Protein AF-A0A916R3K4-F1 (afdb_monomer)

Secondary structure (DSSP, 8-state):
-EEEEETTEEEEE-SEEEEEETTEEEEEEE-SSS-TTHHHHTTT----

Structure (mmCIF, N/CA/C/O backbone):
data_AF-A0A916R3K4-F1
#
_entry.id   AF-A0A916R3K4-F1
#
loop_
_atom_site.group_PDB
_atom_site.id
_atom_site.type_symbol
_atom_site.label_atom_id
_atom_site.label_alt_id
_atom_site.label_comp_id
_atom_site.label_asym_id
_atom_site.label_entity_id
_atom_site.label_seq_id
_atom_site.pdbx_PDB_ins_code
_atom_site.Cartn_x
_atom_site.Cartn_y
_atom_site.Cartn_z
_atom_site.occupancy
_atom_site.B_iso_or_equiv
_atom_site.auth_seq_id
_atom_site.auth_comp_id
_atom_site.auth_asym_id
_atom_site.auth_atom_id
_atom_site.pdbx_PDB_model_num
ATOM 1 N N . MET A 1 1 ? -4.717 -1.870 -4.979 1.00 78.06 1 MET A N 1
ATOM 2 C CA . MET A 1 1 ? -3.445 -2.568 -5.270 1.00 78.06 1 MET A CA 1
ATOM 3 C C . MET A 1 1 ? -3.052 -2.267 -6.710 1.00 78.06 1 MET A C 1
ATOM 5 O O . MET A 1 1 ? -3.930 -2.316 -7.563 1.00 78.06 1 MET A O 1
ATOM 9 N N . ARG A 1 2 ? -1.796 -1.909 -6.991 1.00 82.75 2 ARG A N 1
ATOM 10 C CA . ARG A 1 2 ? -1.274 -1.797 -8.359 1.00 82.75 2 ARG A CA 1
ATOM 11 C C . ARG A 1 2 ? -0.315 -2.947 -8.614 1.00 82.75 2 ARG A C 1
ATOM 13 O O . ARG A 1 2 ? 0.671 -3.105 -7.898 1.00 82.75 2 ARG A O 1
ATOM 20 N N . VAL A 1 3 ? -0.634 -3.733 -9.633 1.00 87.88 3 VAL A N 1
ATOM 21 C CA . VAL A 1 3 ? 0.157 -4.877 -10.077 1.00 87.88 3 VAL A CA 1
ATOM 22 C C . VAL A 1 3 ? 0.354 -4.729 -11.574 1.00 87.88 3 VAL A C 1
ATOM 24 O O . VAL A 1 3 ? -0.621 -4.636 -12.313 1.00 87.88 3 VAL A O 1
ATOM 27 N N . GLY A 1 4 ? 1.600 -4.679 -12.026 1.00 90.81 4 GLY A N 1
ATOM 28 C CA . GLY A 1 4 ? 1.890 -4.442 -13.433 1.00 90.81 4 GLY A CA 1
ATOM 29 C C . GLY A 1 4 ? 3.376 -4.448 -13.735 1.00 90.81 4 GLY A C 1
ATOM 30 O O . GLY A 1 4 ? 4.187 -4.887 -12.923 1.00 90.81 4 GLY A O 1
ATOM 31 N N . TRP A 1 5 ? 3.713 -3.975 -14.922 1.00 92.38 5 TRP A N 1
ATOM 32 C CA . TRP A 1 5 ? 5.082 -3.797 -15.376 1.00 92.38 5 TRP A CA 1
ATOM 33 C C . TRP A 1 5 ? 5.229 -2.378 -15.907 1.00 92.38 5 TRP A C 1
ATOM 35 O O . TRP A 1 5 ? 4.301 -1.852 -16.524 1.00 92.38 5 TRP A O 1
ATOM 45 N N . LYS A 1 6 ? 6.379 -1.766 -15.647 1.00 91.00 6 LYS A N 1
ATOM 46 C CA . LYS A 1 6 ? 6.822 -0.540 -16.299 1.00 91.00 6 LYS A CA 1
ATOM 47 C C . LYS A 1 6 ? 8.183 -0.844 -16.899 1.00 91.00 6 LYS A C 1
ATOM 49 O O . LYS A 1 6 ? 9.131 -1.091 -16.164 1.00 91.00 6 LYS A O 1
ATOM 54 N N . ASP A 1 7 ? 8.238 -0.900 -18.223 1.00 92.38 7 ASP A N 1
ATOM 55 C CA . ASP A 1 7 ? 9.396 -1.402 -18.961 1.00 92.38 7 ASP A CA 1
ATOM 56 C C . ASP A 1 7 ? 9.805 -2.800 -18.456 1.00 92.38 7 ASP A C 1
ATOM 58 O O . ASP A 1 7 ? 9.007 -3.737 -18.513 1.00 92.38 7 ASP A O 1
ATOM 62 N N . LEU A 1 8 ? 11.022 -2.936 -17.924 1.00 90.38 8 LEU A N 1
ATOM 63 C CA . LEU A 1 8 ? 11.547 -4.175 -17.342 1.00 90.38 8 LEU A CA 1
ATOM 64 C C . LEU A 1 8 ? 11.375 -4.245 -15.814 1.00 90.38 8 LEU A C 1
ATOM 66 O O . LEU A 1 8 ? 11.815 -5.208 -15.187 1.00 90.38 8 LEU A O 1
ATOM 70 N N . GLU A 1 9 ? 10.725 -3.253 -15.202 1.00 90.19 9 GLU A N 1
ATOM 71 C CA . GLU A 1 9 ? 10.504 -3.193 -13.760 1.00 90.19 9 GLU A CA 1
ATOM 72 C C . GLU A 1 9 ? 9.115 -3.710 -13.375 1.00 90.19 9 GLU A C 1
ATOM 74 O O . GLU A 1 9 ? 8.073 -3.263 -13.869 1.00 90.19 9 GLU A O 1
ATOM 79 N N . ARG A 1 10 ? 9.089 -4.656 -12.432 1.00 88.44 10 ARG A N 1
ATOM 80 C CA . ARG A 1 10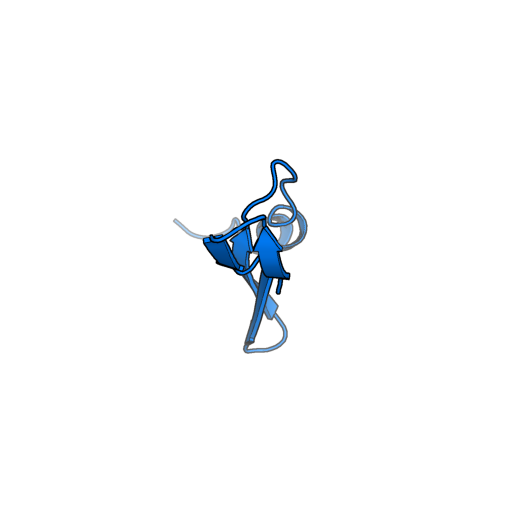 ? 7.849 -5.154 -11.836 1.00 88.44 10 ARG A CA 1
ATOM 81 C C . ARG A 1 10 ? 7.297 -4.107 -10.874 1.00 88.44 10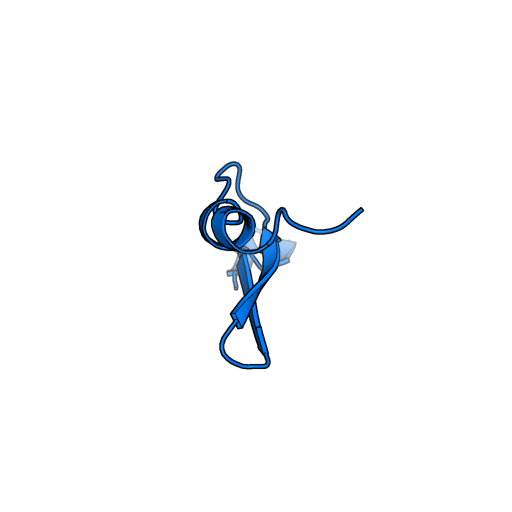 ARG A C 1
ATOM 83 O O . ARG A 1 10 ? 7.914 -3.809 -9.858 1.00 88.44 10 ARG A O 1
ATOM 90 N N . ILE A 1 11 ? 6.088 -3.620 -11.136 1.00 88.62 11 ILE A N 1
ATOM 91 C CA . ILE A 1 11 ? 5.368 -2.758 -10.198 1.00 88.62 11 ILE A CA 1
ATOM 92 C C . ILE A 1 11 ? 4.450 -3.619 -9.335 1.00 88.62 11 ILE A C 1
ATOM 94 O O . ILE A 1 11 ? 3.529 -4.271 -9.838 1.00 88.62 11 ILE A O 1
ATOM 98 N N . TYR A 1 12 ? 4.680 -3.578 -8.023 1.00 87.38 12 TYR A N 1
ATOM 99 C CA . TYR A 1 12 ? 3.810 -4.180 -7.020 1.00 87.38 12 TYR A CA 1
ATOM 100 C C . TYR A 1 12 ? 3.735 -3.281 -5.786 1.00 87.38 12 TYR A C 1
ATOM 102 O O . TYR A 1 12 ? 4.674 -3.227 -4.996 1.00 87.38 12 TYR A O 1
ATOM 110 N N . TYR A 1 13 ? 2.630 -2.550 -5.626 1.00 85.06 13 TYR A N 1
ATOM 111 C CA . TYR A 1 13 ? 2.428 -1.722 -4.436 1.00 85.06 13 TYR A CA 1
ATOM 112 C C . TYR A 1 13 ? 0.952 -1.514 -4.086 1.00 85.06 13 TYR A C 1
ATOM 114 O O . TYR A 1 13 ? 0.053 -1.560 -4.934 1.00 85.06 13 TYR A O 1
ATOM 122 N N . THR A 1 14 ? 0.694 -1.250 -2.810 1.00 85.25 14 THR A N 1
ATOM 123 C CA . THR A 1 14 ? -0.638 -0.935 -2.293 1.00 85.25 14 THR A CA 1
ATOM 124 C C . THR A 1 14 ? -0.796 0.576 -2.171 1.00 85.25 14 THR A C 1
ATOM 126 O O . THR A 1 14 ? 0.014 1.241 -1.539 1.00 85.25 14 THR A O 1
ATOM 129 N N . VAL A 1 15 ? -1.829 1.123 -2.819 1.00 86.38 15 VAL A N 1
ATOM 130 C CA . VAL A 1 15 ? -2.112 2.572 -2.824 1.00 86.38 15 VAL A CA 1
ATOM 131 C C . VAL A 1 15 ? -2.813 2.984 -1.530 1.00 86.38 15 VAL A C 1
ATOM 133 O O . VAL A 1 15 ? -2.433 3.964 -0.902 1.00 86.38 15 VAL A O 1
ATOM 136 N N . LEU A 1 16 ? -3.820 2.203 -1.137 1.00 86.88 16 LEU A N 1
ATOM 137 C CA . LEU A 1 16 ? -4.588 2.359 0.090 1.00 86.88 16 LEU A CA 1
ATOM 138 C C . LEU A 1 16 ? -4.865 0.974 0.668 1.00 86.88 16 LEU A C 1
ATOM 140 O O . LEU A 1 16 ? -5.194 0.051 -0.085 1.00 86.88 16 LEU A O 1
ATOM 144 N N . HIS A 1 17 ? -4.732 0.844 1.982 1.00 86.44 17 HIS A N 1
ATOM 145 C CA . HIS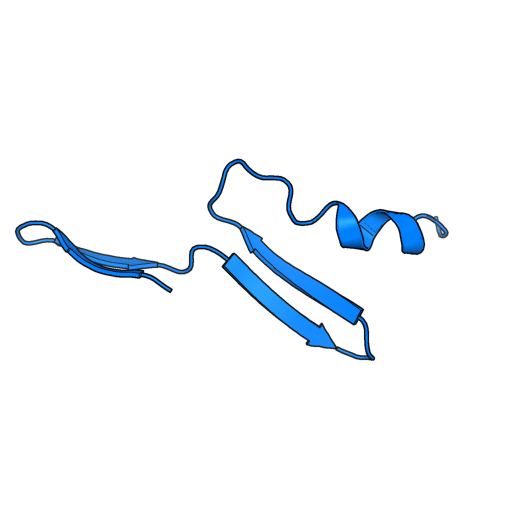 A 1 17 ? -5.064 -0.362 2.728 1.00 86.44 17 HIS A CA 1
ATOM 146 C C . HIS A 1 17 ? -5.902 0.025 3.940 1.00 86.44 17 HIS A C 1
ATOM 148 O O . HIS A 1 17 ? -5.454 0.825 4.762 1.00 86.44 17 HIS A O 1
ATOM 154 N N . PHE A 1 18 ? -7.102 -0.543 4.038 1.00 88.19 18 PHE A N 1
ATOM 155 C CA . PHE A 1 18 ? -7.998 -0.354 5.168 1.00 88.19 18 PHE A CA 1
ATOM 156 C C . PHE A 1 18 ? -8.330 -1.694 5.808 1.00 88.19 18 PHE A C 1
ATOM 158 O O . PHE A 1 18 ? -8.609 -2.659 5.099 1.00 88.19 18 PHE A O 1
ATOM 165 N N . ASP A 1 19 ? -8.385 -1.694 7.132 1.00 85.75 19 ASP A N 1
ATOM 166 C CA . ASP A 1 19 ? -8.942 -2.778 7.926 1.00 85.75 19 ASP A CA 1
ATOM 167 C C . ASP A 1 19 ? -10.295 -2.356 8.499 1.00 85.75 19 ASP A C 1
ATOM 169 O O . ASP A 1 19 ? -10.491 -1.199 8.874 1.00 85.75 19 ASP A O 1
ATOM 173 N N . ILE A 1 20 ? -11.208 -3.314 8.639 1.00 88.25 20 ILE A N 1
ATOM 174 C CA . ILE A 1 20 ? -12.435 -3.142 9.418 1.00 88.25 20 ILE A CA 1
ATOM 175 C C . ILE A 1 20 ? -12.317 -4.031 10.649 1.00 88.25 20 ILE A C 1
ATOM 177 O O . ILE A 1 20 ? -12.243 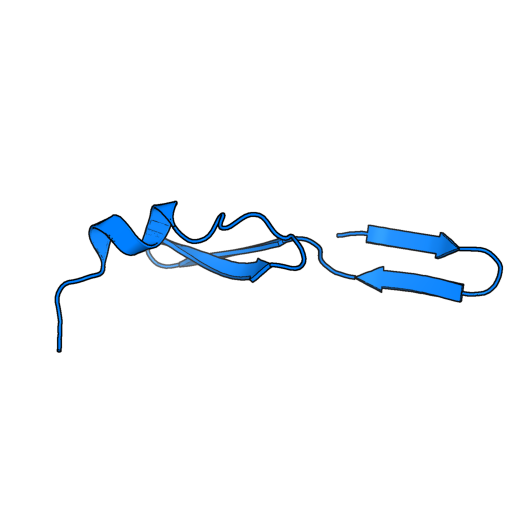-5.254 10.530 1.00 88.25 20 ILE A O 1
ATOM 181 N N . LYS A 1 21 ? -12.271 -3.412 11.829 1.00 83.00 21 LYS A N 1
ATOM 182 C CA . LYS A 1 21 ? -12.179 -4.097 13.125 1.00 83.00 21 LYS A CA 1
ATOM 183 C C . LYS A 1 21 ? -13.131 -3.416 14.097 1.00 83.00 21 LYS A C 1
ATOM 185 O O . LYS A 1 21 ? -13.131 -2.190 14.190 1.00 83.00 21 LYS A O 1
ATOM 190 N N . ASP A 1 22 ? -13.968 -4.208 14.762 1.00 89.44 22 ASP A N 1
ATOM 191 C CA . ASP A 1 22 ? -14.958 -3.745 15.746 1.00 89.44 22 ASP A CA 1
ATOM 192 C C . ASP A 1 22 ? -15.887 -2.632 15.225 1.00 89.44 22 ASP A C 1
ATOM 194 O O . ASP A 1 22 ? -16.179 -1.656 15.913 1.00 89.44 22 ASP A O 1
ATOM 198 N N . GLY A 1 23 ? -16.314 -2.745 13.962 1.00 84.31 23 GLY A N 1
ATOM 199 C CA . GLY A 1 23 ? -17.175 -1.752 13.306 1.00 84.31 23 GLY A CA 1
ATOM 200 C C . GLY A 1 23 ? -16.486 -0.420 12.986 1.00 84.31 23 GLY A C 1
ATOM 201 O O . GLY A 1 23 ? -17.143 0.503 12.510 1.00 84.31 23 GLY A O 1
ATOM 202 N N . LYS A 1 24 ? -15.172 -0.312 13.219 1.00 80.31 24 LYS A N 1
ATOM 203 C CA . LYS A 1 24 ? -14.353 0.860 12.899 1.00 80.31 24 LYS A CA 1
ATOM 204 C C . LYS A 1 24 ? -13.462 0.583 11.693 1.00 80.31 24 LYS A C 1
ATOM 206 O O . LYS A 1 24 ? -12.986 -0.538 11.501 1.00 80.31 24 LYS A O 1
ATOM 211 N N . ILE A 1 25 ? -13.234 1.622 10.894 1.00 83.94 25 ILE A N 1
ATOM 212 C CA . ILE A 1 25 ? -12.330 1.598 9.742 1.00 83.94 25 ILE A CA 1
ATOM 213 C C . ILE A 1 25 ? -10.961 2.097 10.203 1.00 83.94 25 ILE A C 1
ATOM 215 O O . ILE A 1 25 ? -10.859 3.133 10.855 1.00 83.94 25 ILE A O 1
ATOM 219 N N . TRP A 1 26 ? -9.914 1.365 9.845 1.00 83.69 26 TRP A N 1
ATOM 220 C CA . TRP A 1 26 ? -8.532 1.658 10.200 1.00 83.69 26 TRP A CA 1
ATOM 221 C C . TRP A 1 26 ? -7.707 1.792 8.928 1.00 83.69 26 TRP A C 1
ATOM 223 O O . TRP A 1 26 ? -7.635 0.852 8.141 1.00 83.69 26 TRP A O 1
ATOM 233 N N . LEU A 1 27 ? -7.068 2.941 8.721 1.00 84.38 27 LEU A N 1
ATOM 234 C CA . LEU A 1 27 ? -6.155 3.150 7.599 1.00 84.38 27 LEU A CA 1
ATOM 235 C C . LEU A 1 27 ? -4.777 2.559 7.942 1.00 84.38 27 LEU A C 1
ATOM 237 O O . LEU A 1 27 ? -4.081 3.076 8.808 1.00 84.38 27 LEU A O 1
ATOM 241 N N . GLN A 1 28 ? -4.390 1.477 7.265 1.00 84.12 28 GLN A N 1
ATOM 242 C CA . GLN A 1 28 ? -3.118 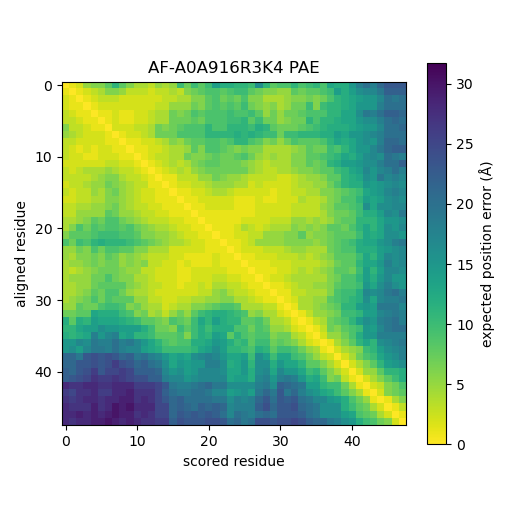0.767 7.472 1.00 84.12 28 GLN A CA 1
ATOM 243 C C . GLN A 1 28 ? -1.982 1.335 6.612 1.00 84.12 28 GLN A C 1
ATOM 245 O O . GLN A 1 28 ? -0.830 1.379 7.033 1.00 84.12 28 GLN A O 1
ATOM 250 N N . GLN A 1 29 ? -2.291 1.756 5.384 1.00 81.12 29 GLN A N 1
ATOM 251 C CA . GLN A 1 29 ? -1.308 2.312 4.457 1.00 81.12 29 GLN A CA 1
ATOM 252 C C . GLN A 1 29 ? -1.974 3.322 3.529 1.00 81.12 29 GLN A C 1
ATOM 254 O O . GLN A 1 29 ? -3.020 3.031 2.947 1.00 81.12 29 GLN A O 1
ATOM 259 N N . ASN A 1 30 ? -1.331 4.474 3.348 1.00 84.75 30 ASN A N 1
ATOM 260 C CA . ASN A 1 30 ? -1.720 5.493 2.385 1.00 84.75 30 ASN A CA 1
ATOM 261 C C . ASN A 1 30 ? -0.492 5.976 1.618 1.00 84.75 30 ASN A C 1
ATOM 263 O O . ASN A 1 30 ? 0.389 6.611 2.184 1.00 84.75 30 ASN A O 1
ATOM 267 N N . ALA A 1 31 ? -0.437 5.647 0.332 1.00 83.88 31 ALA A N 1
ATOM 268 C CA . ALA A 1 31 ? 0.616 6.084 -0.578 1.00 83.88 31 ALA A CA 1
ATOM 269 C C . ALA A 1 31 ? 0.152 7.250 -1.470 1.00 83.88 31 ALA A C 1
ATOM 271 O O . ALA A 1 31 ? 0.636 7.410 -2.590 1.00 83.88 31 ALA A O 1
ATOM 272 N N . THR A 1 32 ? -0.837 8.020 -1.011 1.00 82.56 32 THR A N 1
ATOM 273 C CA . THR A 1 32 ? -1.357 9.209 -1.691 1.00 82.56 32 THR A CA 1
ATOM 274 C C . THR A 1 32 ? -1.156 10.442 -0.818 1.00 82.56 32 THR A C 1
ATOM 276 O O . THR A 1 32 ? -1.068 10.340 0.401 1.00 82.56 32 THR A O 1
ATOM 279 N N . GLU A 1 33 ? -1.140 11.615 -1.442 1.00 78.75 33 GLU A N 1
ATOM 280 C CA . GLU A 1 33 ? -1.094 12.906 -0.740 1.00 78.75 33 GLU A CA 1
ATOM 281 C C . GLU A 1 33 ? -2.428 13.256 -0.054 1.00 78.75 33 GLU A C 1
ATOM 283 O O . GLU A 1 33 ? -2.508 14.220 0.701 1.00 78.75 33 GLU A O 1
ATOM 288 N N . SER A 1 34 ? -3.491 12.487 -0.317 1.00 74.94 34 SER A N 1
ATOM 289 C CA . SER A 1 34 ? -4.807 12.725 0.274 1.00 74.94 34 SER A CA 1
ATOM 290 C C . SER A 1 34 ? -4.853 12.245 1.724 1.00 74.94 34 SER A C 1
ATOM 292 O O . SER A 1 34 ? -4.541 11.088 1.992 1.00 74.94 34 SER A O 1
ATOM 294 N N . ASP A 1 35 ? -5.284 13.089 2.664 1.00 68.62 35 ASP A N 1
ATOM 295 C CA . ASP A 1 35 ? -5.535 12.673 4.052 1.00 68.62 35 ASP A CA 1
ATOM 296 C C . ASP A 1 35 ? -6.913 12.001 4.180 1.00 68.62 35 ASP A C 1
ATOM 298 O O . ASP A 1 35 ? -7.883 12.547 4.702 1.00 68.62 35 ASP A O 1
ATOM 302 N N . VAL A 1 36 ? -7.006 10.778 3.662 1.00 67.31 36 VAL A N 1
ATOM 303 C CA . VAL A 1 36 ? -8.193 9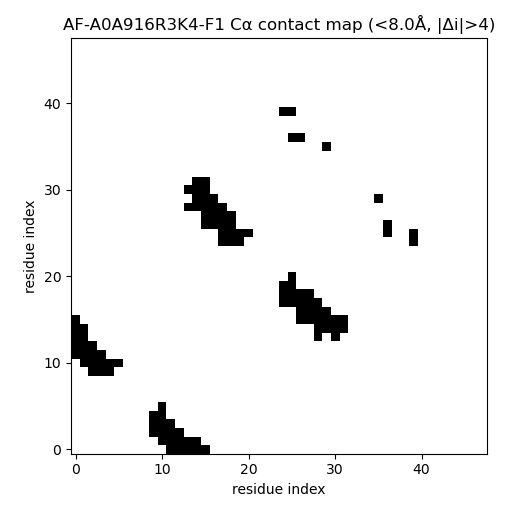.917 3.802 1.00 67.31 36 VAL A CA 1
ATOM 304 C C . VAL A 1 36 ? -8.357 9.350 5.218 1.00 67.31 36 VAL A C 1
ATOM 306 O O . VAL A 1 36 ? -9.406 8.787 5.530 1.00 67.31 36 VAL A O 1
ATOM 309 N N . GLY A 1 37 ? -7.357 9.508 6.093 1.00 62.91 37 GLY A N 1
ATOM 310 C CA . GLY A 1 37 ? -7.425 9.076 7.49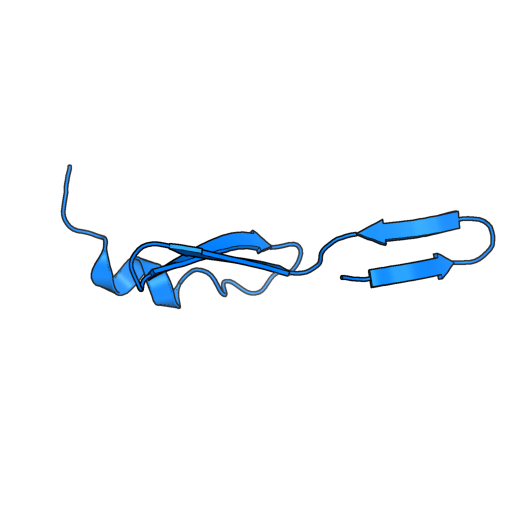1 1.00 62.91 37 GLY A CA 1
ATOM 311 C C . GLY A 1 37 ? -8.305 9.981 8.353 1.00 62.91 37 GLY A C 1
ATOM 312 O O . GLY A 1 37 ? -8.889 9.507 9.332 1.00 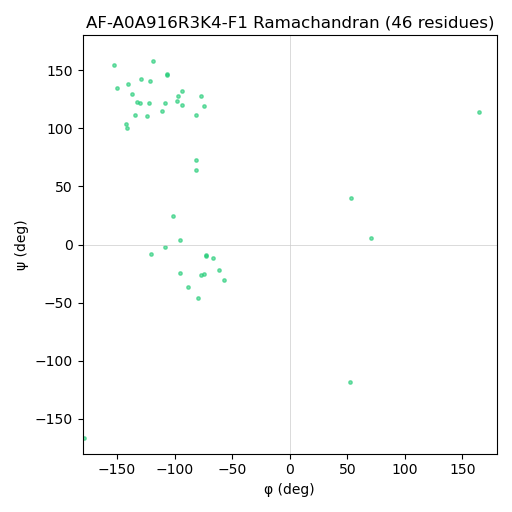62.91 37 GLY A O 1
ATOM 313 N N . HIS A 1 38 ? -8.464 11.249 7.960 1.00 58.03 38 HIS A N 1
ATOM 314 C CA . HIS A 1 38 ? -9.156 12.281 8.733 1.00 58.03 38 HIS A CA 1
ATOM 315 C C . HIS A 1 38 ? -10.611 11.940 9.105 1.00 58.03 38 HIS A C 1
ATOM 317 O O . HIS A 1 38 ? -11.069 12.309 10.185 1.00 58.03 38 HIS A O 1
ATOM 323 N N . PHE A 1 39 ? -11.322 11.158 8.282 1.00 51.47 39 PHE A N 1
ATOM 324 C CA . PHE A 1 39 ? -12.697 10.717 8.578 1.00 51.47 39 PHE A CA 1
ATOM 325 C C . PHE A 1 39 ? -12.816 9.868 9.861 1.00 51.47 39 PHE A C 1
ATOM 327 O O . PHE A 1 39 ? -13.892 9.793 10.448 1.00 51.47 39 PHE A O 1
ATOM 334 N N . SER A 1 40 ? -11.720 9.252 10.319 1.00 51.81 40 SER A N 1
ATOM 335 C CA . SER A 1 40 ? -11.694 8.330 11.471 1.00 51.81 40 SER A CA 1
ATOM 336 C C . SER A 1 40 ? -11.295 9.020 12.787 1.00 5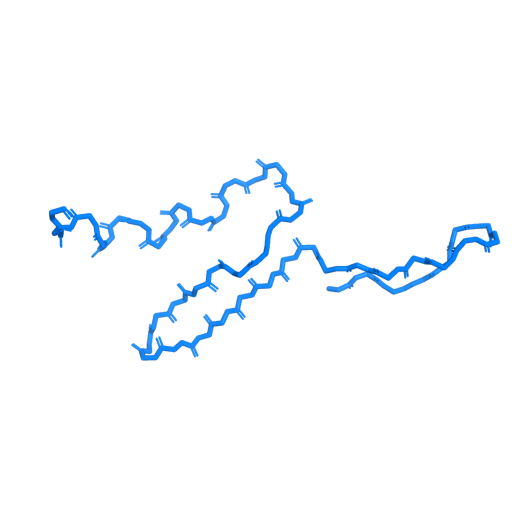1.81 40 SER A C 1
ATOM 338 O O . SER A 1 40 ? -11.640 8.555 13.878 1.00 51.81 40 SER A O 1
ATOM 340 N N . TYR A 1 41 ? -10.568 10.141 12.707 1.00 49.81 41 TYR A N 1
ATOM 341 C CA . TYR A 1 41 ? -10.023 10.838 13.879 1.00 49.81 41 TYR A CA 1
ATOM 342 C C . TYR A 1 41 ? -11.070 11.664 14.630 1.00 49.81 41 TYR A C 1
ATOM 344 O O . TYR A 1 41 ? -10.968 11.815 15.846 1.00 49.81 41 TYR A O 1
ATOM 352 N N . GLN A 1 42 ? -12.125 12.126 13.956 1.00 44.00 42 GLN A N 1
ATOM 353 C CA . GLN A 1 42 ? -13.145 12.977 14.579 1.00 44.00 42 GLN A CA 1
ATOM 354 C C . GLN A 1 42 ? -13.993 12.285 15.666 1.00 44.00 42 GLN A C 1
ATOM 356 O O . GLN A 1 42 ? -14.682 12.972 16.413 1.00 44.00 42 GLN A O 1
ATOM 361 N N . LEU A 1 43 ? -13.920 10.954 15.800 1.00 46.12 43 LEU A N 1
ATOM 362 C CA . LEU A 1 43 ? -14.611 10.191 16.853 1.00 46.12 43 LEU A CA 1
ATOM 363 C C . LEU A 1 43 ? -13.675 9.620 17.932 1.00 46.12 43 LEU A C 1
ATOM 365 O O . LEU A 1 43 ? -14.154 8.987 18.870 1.00 46.12 43 LEU A O 1
ATOM 369 N N . SER A 1 44 ? -12.357 9.820 17.808 1.00 43.78 44 SER A N 1
ATOM 370 C CA . SER A 1 44 ? -11.363 9.132 18.649 1.00 43.78 44 SER A CA 1
ATOM 371 C C . SER A 1 44 ? -10.473 10.066 19.471 1.00 43.78 44 SER A C 1
ATOM 373 O O . SER A 1 44 ? -9.743 9.585 20.332 1.00 43.78 44 SER A O 1
ATOM 375 N N . VAL A 1 45 ? -10.530 11.389 19.267 1.00 40.12 45 VAL A N 1
ATOM 376 C CA . VAL A 1 45 ? -9.799 12.353 20.113 1.00 40.12 45 VAL A CA 1
ATOM 377 C C . VAL A 1 45 ? -10.583 12.621 21.405 1.00 40.12 45 VAL A C 1
ATOM 379 O O . VAL A 1 45 ? -11.047 13.725 21.660 1.00 40.12 45 VAL A O 1
ATOM 382 N N . ILE A 1 46 ? -10.740 11.575 22.218 1.00 45.16 46 ILE A N 1
ATOM 383 C CA . ILE A 1 46 ? -10.779 11.659 23.681 1.00 45.16 46 ILE A CA 1
ATOM 384 C C . ILE A 1 46 ? -10.019 10.435 24.191 1.00 45.16 46 ILE A C 1
ATOM 386 O O . ILE A 1 46 ? -10.577 9.339 24.218 1.00 45.16 46 ILE A O 1
ATOM 390 N N . SER A 1 47 ? -8.756 10.626 24.579 1.00 32.94 47 SER A N 1
ATOM 391 C CA . SER A 1 47 ? -8.133 10.095 25.808 1.00 32.94 47 SER A CA 1
ATOM 392 C C . SER A 1 47 ? -6.604 10.198 25.718 1.00 32.94 47 SER A C 1
ATOM 394 O O . SER A 1 47 ? -6.009 9.526 24.884 1.00 32.94 47 SER A O 1
ATOM 396 N N . TYR A 1 48 ? -6.071 11.055 26.600 1.00 43.25 48 TYR A N 1
ATOM 397 C CA . TYR A 1 48 ? -4.716 11.207 27.170 1.00 43.25 48 TYR A CA 1
ATOM 398 C C . TYR A 1 48 ? -3.473 10.987 26.299 1.00 43.25 48 TYR A C 1
ATOM 400 O O . TYR A 1 48 ? -3.158 9.827 25.962 1.00 43.25 48 TYR A O 1
#

Mean predicted aligned error: 9.34 Å

Radius of gyration: 15.1 Å; Cα contacts (8 Å, |Δi|>4): 53; chains: 1; bounding box: 29×18×46 Å

Nearest PDB structures (foldseek):
  3d7q-assembly2_A-2  TM=7.784E-01  e=4.051E-03  Nostoc punctiforme PCC 73102
  2nlv-assembly1_B  TM=8.117E-01  e=6.504E-03  Trichormus variabilis ATCC 29413
  8pvr-assembly1_A  TM=1.845E-01  e=4.594E+00  Equus caballus
  8pxb-assembly1_A  TM=1.819E-01  e=5.627E+00  Equus caballus

pLDDT: mean 75.35, std 17.27, range [32.94, 92.38]

Solvent-accessible surface area (backbone atoms only — not comparable to full-atom values): 3322 Å² total; per-residue (Å²): 109,49,76,55,69,55,90,92,44,80,42,76,51,67,48,63,39,75,46,80,56,95,94,40,73,42,80,76,43,72,73,57,95,68,75,76,59,58,83,54,50,82,82,57,86,78,78,134

Foldseek 3Di:
DDFDDDPPDTDDDDQWDWDQDPNAIDTPDHPDPDPPVVVRVVVPPDDD

Sequence (48 aa):
MRVGWKDLERIYYTVLHFDIKDGKIWLQQNATESDVGHFSYQLSVISY